Protein AF-A0A6C0KQ21-F1 (afdb_monomer)

Solvent-accessible surface area (backbone atoms only — not comparable to full-atom values): 8575 Å² total; per-residue (Å²): 140,90,83,86,89,86,79,91,87,89,64,68,70,64,51,52,54,49,50,51,53,52,49,53,53,51,52,49,50,54,50,58,59,67,74,57,85,58,77,64,68,53,55,54,50,51,54,52,50,51,51,53,49,46,54,50,50,51,56,50,36,67,75,66,69,53,53,72,63,61,55,51,52,52,51,30,54,49,31,54,55,42,51,77,43,45,68,61,53,51,53,50,26,61,77,66,74,42,58,66,63,58,54,50,53,43,55,50,46,54,51,51,50,51,55,62,68,74,49,92,70,56,82,72,46,51,56,56,53,49,58,35,44,55,37,39,52,54,42,39,52,60,45,60,82,69,109

Secondary structure (DSSP, 8-state):
-------S-SSHHHHHHHHHHHHHHHHHHHHHHHH---HHHHHHHHHHHHHHHHHHHHHHHHHTT--HHHHHHHHHHHHHHHHHHHHHHHHHHHHTT--HHHHHHHHHHHHHHHHHHHS---HHHHHHHHHHHHHHHHHHHHHHTT-

pLDDT: mean 77.26, std 14.64, range [40.69, 94.56]

Nearest PDB structures (foldseek):
  7wkk-assembly1_f  TM=6.489E-01  e=6.225E+00  Xenopus laevis
  7wkk-assembly1_F  TM=5.327E-01  e=7.771E+00  Xenopus laevis

Radius of gyration: 23.37 Å; Cα contacts (8 Å, |Δi|>4): 65; chains: 1; bounding box: 57×66×47 Å

Structure (mmCIF, N/CA/C/O backbone):
data_AF-A0A6C0KQ21-F1
#
_entry.id   AF-A0A6C0KQ21-F1
#
loop_
_atom_site.group_PDB
_atom_site.id
_atom_site.type_symbol
_atom_site.label_atom_id
_atom_site.label_alt_id
_atom_site.label_comp_id
_atom_site.label_asym_id
_atom_site.label_entity_id
_atom_site.label_seq_id
_atom_site.pdbx_PDB_ins_code
_atom_site.Cartn_x
_atom_site.Cartn_y
_atom_site.Cartn_z
_atom_site.occupancy
_atom_site.B_iso_or_equiv
_atom_site.auth_seq_id
_atom_site.auth_comp_id
_atom_site.auth_asym_id
_atom_site.auth_atom_id
_atom_site.pdbx_PDB_model_num
ATOM 1 N N . MET A 1 1 ? 45.350 -53.746 7.566 1.00 40.69 1 MET A N 1
ATOM 2 C CA . MET A 1 1 ? 44.828 -52.558 6.855 1.00 40.69 1 MET A CA 1
ATOM 3 C C . MET A 1 1 ? 43.448 -52.236 7.406 1.00 40.69 1 MET A C 1
ATOM 5 O O . MET A 1 1 ? 42.570 -53.081 7.333 1.00 40.69 1 MET A O 1
ATOM 9 N N . GLN A 1 2 ? 43.296 -51.069 8.032 1.00 42.88 2 GLN A N 1
ATOM 10 C CA . GLN A 1 2 ? 42.025 -50.541 8.541 1.00 42.88 2 GLN A CA 1
ATOM 11 C C . GLN A 1 2 ? 41.405 -49.606 7.497 1.00 42.88 2 GLN A C 1
ATOM 13 O O . GLN A 1 2 ? 42.097 -48.691 7.064 1.00 42.88 2 GLN A O 1
ATOM 18 N N . LEU A 1 3 ? 40.109 -49.748 7.197 1.00 42.44 3 LEU A N 1
ATOM 19 C CA . LEU A 1 3 ? 39.264 -48.642 6.725 1.00 42.44 3 LEU A CA 1
ATOM 20 C C . LEU A 1 3 ? 37.851 -48.740 7.334 1.00 42.44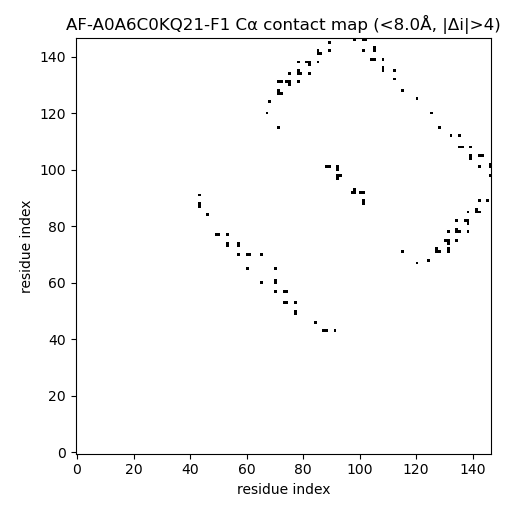 3 LEU A C 1
ATOM 22 O O . LEU A 1 3 ? 37.000 -49.505 6.900 1.00 42.44 3 LEU A O 1
ATOM 26 N N . ARG A 1 4 ? 37.689 -47.955 8.406 1.00 42.03 4 ARG A N 1
ATOM 27 C CA . ARG A 1 4 ? 36.515 -47.218 8.911 1.00 42.03 4 ARG A CA 1
ATOM 28 C C . ARG A 1 4 ? 35.114 -47.615 8.399 1.00 42.03 4 ARG A C 1
ATOM 30 O O . ARG A 1 4 ? 34.660 -47.108 7.380 1.00 42.03 4 ARG A O 1
ATOM 37 N N . SER A 1 5 ? 34.356 -48.324 9.236 1.00 47.62 5 SER A N 1
ATOM 38 C CA . SER A 1 5 ? 32.890 -48.227 9.312 1.00 47.62 5 SER A CA 1
ATOM 39 C C . SER A 1 5 ? 32.518 -47.552 10.636 1.00 47.62 5 SER A C 1
ATOM 41 O O . SER A 1 5 ? 32.601 -48.135 11.713 1.00 47.62 5 SER A O 1
ATOM 43 N N . GLY A 1 6 ? 32.195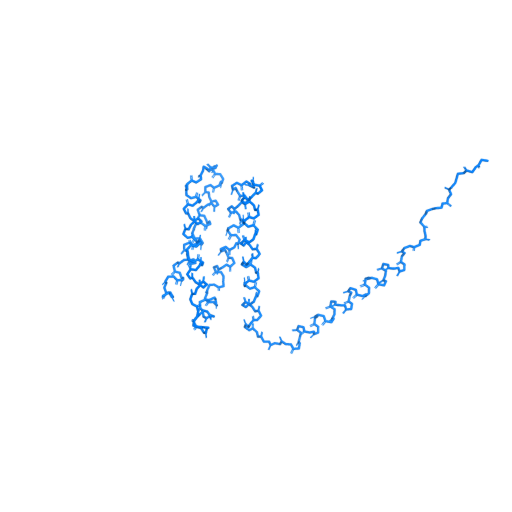 -46.264 10.586 1.00 49.00 6 GLY A N 1
ATOM 44 C CA . GLY A 1 6 ? 31.995 -45.480 11.803 1.00 49.00 6 GLY A CA 1
ATOM 45 C C . GLY A 1 6 ? 31.404 -44.113 11.526 1.00 49.00 6 GLY A C 1
ATOM 46 O O . GLY A 1 6 ? 31.977 -43.109 11.925 1.00 49.00 6 GLY A O 1
ATOM 47 N N . LEU A 1 7 ? 30.284 -44.072 10.816 1.00 50.59 7 LEU A N 1
ATOM 48 C CA . LEU A 1 7 ? 29.414 -42.907 10.757 1.00 50.59 7 LEU A CA 1
ATOM 49 C C . LEU A 1 7 ? 27.981 -43.407 10.628 1.00 50.59 7 LEU A C 1
ATOM 51 O O . LEU A 1 7 ? 27.734 -44.424 9.992 1.00 50.59 7 LEU A O 1
ATOM 55 N N . ILE A 1 8 ? 27.058 -42.647 11.209 1.00 52.25 8 ILE A N 1
ATOM 56 C CA . ILE A 1 8 ? 25.620 -42.916 11.306 1.00 52.25 8 ILE A CA 1
ATOM 57 C C . ILE A 1 8 ? 25.273 -43.867 12.456 1.00 52.25 8 ILE A C 1
ATOM 59 O O . ILE A 1 8 ? 25.053 -45.055 12.259 1.00 52.25 8 ILE A O 1
ATOM 63 N N . ARG A 1 9 ? 25.200 -43.321 13.674 1.00 51.69 9 ARG A N 1
ATOM 64 C CA . ARG A 1 9 ? 24.281 -43.749 14.751 1.00 51.69 9 ARG A CA 1
ATOM 65 C C . ARG A 1 9 ? 24.539 -42.864 15.967 1.00 51.69 9 ARG A C 1
ATOM 67 O O . ARG A 1 9 ? 25.306 -43.275 16.833 1.00 51.69 9 ARG A O 1
ATOM 74 N N . ARG A 1 10 ? 23.965 -41.649 16.013 1.00 52.12 10 ARG A N 1
ATOM 75 C CA . ARG A 1 10 ? 23.841 -40.878 17.274 1.00 52.12 10 ARG A CA 1
ATOM 76 C C . ARG A 1 10 ? 22.944 -39.626 17.300 1.00 52.12 10 ARG A C 1
ATOM 78 O O . ARG A 1 10 ? 22.907 -39.024 18.358 1.00 52.12 10 ARG A O 1
ATOM 85 N N . ASP A 1 11 ? 22.155 -39.296 16.268 1.00 51.69 11 ASP A N 1
ATOM 86 C CA . ASP A 1 11 ? 21.345 -38.051 16.289 1.00 51.69 11 ASP A CA 1
ATOM 87 C C . ASP A 1 11 ? 19.814 -38.210 16.150 1.00 51.69 11 ASP A C 1
ATOM 89 O O . ASP A 1 11 ? 19.111 -37.210 16.058 1.00 51.69 11 ASP A O 1
ATOM 93 N N . SER A 1 12 ? 19.233 -39.420 16.181 1.00 53.94 12 SER A N 1
ATOM 94 C CA . SER A 1 12 ? 17.764 -39.545 16.016 1.00 53.94 12 SER A CA 1
ATOM 95 C C . SER A 1 12 ? 16.963 -39.113 17.253 1.00 53.94 12 SER A C 1
ATOM 97 O O . SER A 1 12 ? 15.876 -38.560 17.124 1.00 53.94 12 SER A O 1
ATOM 99 N N . ARG A 1 13 ? 17.510 -39.313 18.460 1.00 52.34 13 ARG A N 1
ATOM 100 C CA . ARG A 1 13 ? 16.784 -39.088 19.724 1.00 52.34 13 ARG A CA 1
ATOM 101 C C . ARG A 1 13 ? 16.590 -37.603 20.053 1.00 52.34 13 ARG A C 1
ATOM 103 O O . ARG A 1 13 ? 15.548 -37.219 20.566 1.00 52.34 13 ARG A O 1
ATOM 110 N N . ASN A 1 14 ? 17.563 -36.762 19.692 1.00 58.34 14 ASN A N 1
ATOM 111 C CA . ASN A 1 14 ? 17.458 -35.307 19.849 1.00 58.34 14 ASN A CA 1
ATOM 112 C C . ASN A 1 14 ? 16.458 -34.686 18.866 1.00 58.34 14 ASN A C 1
ATOM 114 O O . ASN A 1 14 ? 15.872 -33.649 19.162 1.00 58.34 14 ASN A O 1
ATOM 118 N N . GLN A 1 15 ? 16.264 -35.302 17.699 1.00 56.56 15 GLN A N 1
ATOM 119 C CA . GLN A 1 15 ? 15.394 -34.758 16.662 1.00 56.56 15 GLN A CA 1
ATOM 120 C C . GLN A 1 15 ? 13.918 -35.072 16.923 1.00 56.56 15 GLN A C 1
ATOM 122 O O . GLN A 1 15 ? 13.066 -34.218 16.683 1.00 56.56 15 GLN A O 1
ATOM 127 N N . GLU A 1 16 ? 13.619 -36.245 17.485 1.00 65.06 16 GLU A N 1
ATOM 128 C CA . GLU A 1 16 ? 12.279 -36.568 17.988 1.00 65.06 16 GLU A CA 1
ATOM 129 C C . GLU A 1 16 ? 11.892 -35.667 19.166 1.00 65.06 16 GLU A C 1
ATOM 131 O O . GLU A 1 16 ? 10.849 -35.021 19.097 1.00 65.06 16 GLU A O 1
ATOM 136 N N . GLU A 1 17 ? 12.765 -35.491 20.167 1.00 64.06 17 GLU A N 1
ATOM 137 C CA . GLU A 1 17 ? 12.498 -34.554 21.272 1.00 64.06 17 GLU A CA 1
ATOM 138 C C . GLU A 1 17 ? 12.316 -33.107 20.790 1.00 64.06 17 GLU A C 1
ATOM 140 O O . GLU A 1 17 ? 11.467 -32.376 21.301 1.00 64.06 17 GLU A O 1
ATOM 145 N N . PHE A 1 18 ? 13.092 -32.668 19.795 1.00 65.00 18 PHE A N 1
ATOM 146 C CA . PHE A 1 18 ? 12.940 -31.334 19.217 1.00 65.00 18 PHE A CA 1
ATOM 147 C C . PHE A 1 18 ? 11.594 -31.174 18.497 1.00 65.00 18 PHE A C 1
ATOM 149 O O . PHE A 1 18 ? 10.931 -30.143 18.638 1.00 65.00 18 PHE A O 1
ATOM 156 N N . ASN A 1 19 ? 11.161 -32.198 17.760 1.00 70.81 19 ASN A N 1
ATOM 157 C CA . ASN A 1 19 ? 9.881 -32.193 17.059 1.00 70.81 19 ASN A CA 1
ATOM 158 C C . ASN A 1 19 ? 8.697 -32.235 18.030 1.00 70.81 19 ASN A C 1
ATOM 160 O O . ASN A 1 19 ? 7.725 -31.509 17.820 1.00 70.81 19 ASN A O 1
ATOM 164 N N . GLU A 1 20 ? 8.789 -33.004 19.114 1.00 73.38 20 GLU A N 1
ATOM 165 C CA . GLU A 1 20 ? 7.764 -33.036 20.160 1.00 73.38 20 GLU A CA 1
ATOM 166 C C . GLU A 1 20 ? 7.675 -31.706 20.911 1.00 73.38 20 GLU A C 1
ATOM 168 O O . GLU A 1 20 ? 6.577 -31.179 21.091 1.00 73.38 20 GLU A O 1
ATOM 173 N N . ARG A 1 21 ? 8.814 -31.079 21.246 1.00 67.81 21 ARG A N 1
ATOM 174 C CA . ARG A 1 21 ? 8.832 -29.728 21.838 1.00 67.81 21 ARG A CA 1
ATOM 175 C C . ARG A 1 21 ? 8.231 -28.685 20.897 1.00 67.81 21 ARG A C 1
ATOM 177 O O . ARG A 1 21 ? 7.490 -27.812 21.346 1.00 67.81 21 ARG A O 1
ATOM 184 N N . ARG A 1 22 ? 8.501 -28.781 19.591 1.00 69.31 22 ARG A N 1
ATOM 185 C CA . ARG A 1 22 ? 7.926 -27.884 18.575 1.00 69.31 22 ARG A CA 1
ATOM 186 C C . ARG A 1 22 ? 6.419 -28.093 18.414 1.00 69.31 22 ARG A C 1
ATOM 188 O O . ARG A 1 22 ? 5.688 -27.114 18.285 1.00 69.31 22 ARG A O 1
ATOM 195 N N . LYS A 1 23 ? 5.955 -29.343 18.443 1.00 76.38 23 LYS A N 1
ATOM 196 C CA . LYS A 1 23 ? 4.532 -29.697 18.375 1.00 76.38 23 LYS A CA 1
ATOM 197 C C . LYS A 1 23 ? 3.779 -29.196 19.609 1.00 76.38 23 LYS A C 1
ATOM 199 O O . LYS A 1 23 ? 2.778 -28.507 19.456 1.00 76.38 23 LYS A O 1
ATOM 204 N N . TYR A 1 24 ? 4.329 -29.413 20.802 1.00 71.44 24 TYR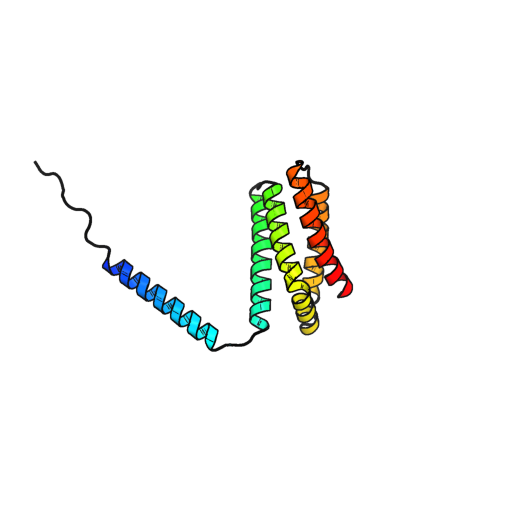 A N 1
ATOM 205 C CA . TYR A 1 24 ? 3.764 -28.920 22.058 1.00 71.44 24 TYR A CA 1
ATOM 206 C C . TYR A 1 24 ? 3.680 -27.386 22.101 1.00 71.44 24 TYR A C 1
ATOM 208 O O . TYR A 1 24 ? 2.672 -26.828 22.519 1.00 71.44 24 TYR A O 1
ATOM 216 N N . GLN A 1 25 ? 4.699 -26.676 21.604 1.00 65.56 25 GLN A N 1
ATOM 217 C CA . GLN A 1 25 ? 4.655 -25.211 21.493 1.00 65.56 25 GLN A CA 1
ATOM 218 C C . GLN A 1 25 ? 3.600 -24.713 20.494 1.00 65.56 25 GLN A C 1
ATOM 220 O O . GLN A 1 25 ? 3.003 -23.663 20.715 1.00 65.56 25 GLN A O 1
ATOM 225 N N . LEU A 1 26 ? 3.366 -25.438 19.396 1.00 68.81 26 LEU A N 1
ATOM 226 C CA . LEU A 1 26 ? 2.303 -25.110 18.442 1.00 68.81 26 LEU A CA 1
ATOM 227 C C . LEU A 1 26 ? 0.914 -25.357 19.039 1.00 68.81 26 LEU A C 1
ATOM 229 O O . LEU A 1 26 ? 0.032 -24.521 18.874 1.00 68.81 26 LEU A O 1
ATOM 233 N N . GLU A 1 27 ? 0.733 -26.458 19.766 1.00 67.44 27 GLU A N 1
ATOM 234 C CA . GLU A 1 27 ? -0.517 -26.785 20.461 1.00 67.44 27 GLU A CA 1
ATOM 235 C C . GLU A 1 27 ? -0.823 -25.771 21.574 1.00 67.44 27 GLU A C 1
ATOM 237 O O . GLU A 1 27 ? -1.949 -25.290 21.663 1.00 67.44 27 GLU A O 1
ATOM 242 N N . GLN A 1 28 ? 0.185 -25.345 22.343 1.00 61.22 28 GLN A N 1
ATOM 243 C CA . GLN A 1 28 ? 0.039 -24.280 23.344 1.00 61.22 28 GLN A CA 1
ATOM 244 C C . GLN A 1 28 ? -0.326 -22.929 22.711 1.00 61.22 28 GLN A C 1
ATOM 246 O O . GLN A 1 28 ? -1.221 -22.257 23.208 1.00 61.22 28 GLN A O 1
ATOM 251 N N . ARG A 1 29 ? 0.270 -22.562 21.565 1.00 57.69 29 ARG A N 1
ATOM 252 C CA . ARG A 1 29 ? -0.128 -21.351 20.819 1.00 57.69 29 ARG A CA 1
ATOM 253 C C . ARG A 1 29 ? -1.564 -21.417 20.308 1.00 57.69 29 ARG A C 1
ATOM 255 O O . ARG A 1 29 ? -2.251 -20.405 20.306 1.00 57.69 29 ARG A O 1
ATOM 262 N N . LEU A 1 30 ? -2.020 -22.582 19.850 1.00 59.03 30 LEU A N 1
ATOM 263 C CA . LEU A 1 30 ? -3.402 -22.762 19.395 1.00 59.03 30 LEU A CA 1
ATOM 264 C C . LEU A 1 30 ? -4.395 -22.628 20.557 1.00 59.03 30 LEU A C 1
ATOM 266 O O . LEU A 1 30 ? -5.455 -22.036 20.377 1.00 59.03 30 LEU A O 1
ATOM 270 N N . ILE A 1 31 ? -4.028 -23.112 21.746 1.00 59.00 31 ILE A N 1
ATOM 271 C CA . ILE A 1 31 ? -4.829 -22.974 22.966 1.00 59.00 31 ILE A CA 1
ATOM 272 C C . ILE A 1 31 ? -4.830 -21.516 23.456 1.00 59.00 31 ILE A C 1
ATOM 274 O O . ILE A 1 31 ? -5.904 -20.976 23.707 1.00 59.00 31 ILE A O 1
ATOM 278 N N . GLU A 1 32 ? -3.675 -20.841 23.497 1.00 50.44 32 GLU A N 1
ATOM 279 C CA . GLU A 1 32 ? -3.572 -19.405 23.817 1.00 50.44 32 GLU A CA 1
ATOM 280 C C . GLU A 1 32 ? -4.396 -18.543 22.846 1.00 50.44 32 GLU A C 1
ATOM 282 O O . GLU A 1 32 ? -5.115 -17.644 23.277 1.00 50.44 32 GLU A O 1
ATOM 287 N N . ASN A 1 33 ? -4.379 -18.868 21.551 1.00 51.47 33 ASN A N 1
ATOM 288 C CA . ASN A 1 33 ? -5.186 -18.180 20.541 1.00 51.47 33 ASN A CA 1
ATOM 289 C C . ASN A 1 33 ? -6.693 -18.478 20.657 1.00 51.47 33 ASN A C 1
ATOM 291 O O . ASN A 1 33 ? -7.495 -17.680 20.184 1.00 51.47 33 ASN A O 1
ATOM 295 N N . SER A 1 34 ? -7.089 -19.602 21.268 1.00 53.25 34 SER A N 1
ATOM 296 C CA . SER A 1 34 ? -8.502 -19.977 21.457 1.00 53.25 34 SER A CA 1
ATOM 297 C C . SER A 1 34 ? -9.149 -19.368 22.707 1.00 53.25 34 SER A C 1
ATOM 299 O O . SER A 1 34 ? -10.371 -19.319 22.798 1.00 53.25 34 SER A O 1
ATOM 301 N N . ILE A 1 35 ? -8.342 -18.907 23.672 1.00 49.84 35 ILE A N 1
ATOM 302 C CA . ILE A 1 35 ? -8.820 -18.350 24.950 1.00 49.84 35 ILE A CA 1
ATOM 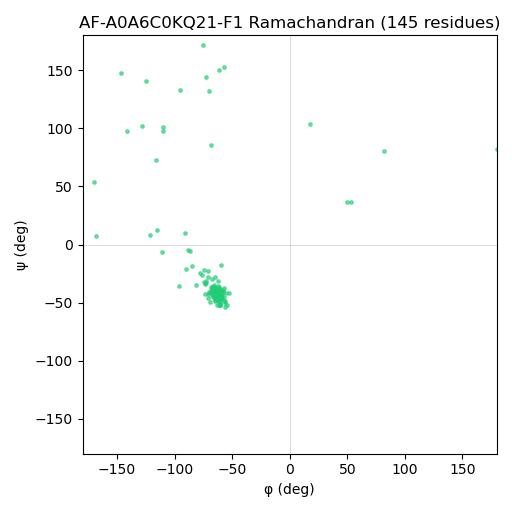303 C C . ILE A 1 35 ? -9.041 -16.829 24.861 1.00 49.84 35 ILE A C 1
ATOM 305 O O . ILE A 1 35 ? -9.819 -16.275 25.633 1.00 49.84 35 ILE A O 1
ATOM 309 N N . TYR A 1 36 ? -8.412 -16.154 23.895 1.00 43.94 36 TYR A N 1
ATOM 310 C CA . TYR A 1 36 ? -8.513 -14.706 23.704 1.00 43.94 36 TYR A CA 1
ATOM 311 C C . TYR A 1 36 ? -9.160 -14.355 22.359 1.00 43.94 36 TYR A C 1
ATOM 313 O O . TYR A 1 36 ? -8.510 -13.843 21.446 1.00 43.94 36 TYR A O 1
ATOM 321 N N . GLU A 1 37 ? -10.471 -14.570 22.251 1.00 50.53 37 GLU A N 1
ATOM 322 C CA . GLU A 1 37 ? -11.289 -13.779 21.329 1.00 50.53 37 GLU A CA 1
ATOM 323 C C . GLU A 1 37 ? -11.372 -12.331 21.848 1.00 50.53 37 GLU A C 1
ATOM 325 O O . GLU A 1 37 ? -12.308 -11.936 22.536 1.00 50.53 37 GLU A O 1
ATOM 330 N N . GLU A 1 38 ? -10.376 -11.518 21.495 1.00 48.19 38 GLU A N 1
ATOM 331 C CA . GLU A 1 38 ? -10.569 -10.080 21.290 1.00 48.19 38 GLU A CA 1
ATOM 332 C C . GLU A 1 38 ? -10.422 -9.801 19.781 1.00 48.19 38 GLU A C 1
ATOM 334 O O . GLU A 1 38 ? -9.299 -9.723 19.268 1.00 48.19 38 GLU A O 1
ATOM 339 N N . PRO A 1 39 ? -11.531 -9.707 19.023 1.00 51.72 39 PRO A N 1
ATOM 340 C CA . PRO A 1 39 ? -11.491 -9.910 17.573 1.00 51.72 39 PRO A CA 1
ATOM 341 C C . PRO A 1 39 ? -10.943 -8.714 16.773 1.00 51.72 39 PRO A C 1
ATOM 343 O O . PRO A 1 39 ? -10.406 -8.899 15.682 1.00 51.72 39 PRO A O 1
ATOM 346 N N . GLU A 1 40 ? -11.010 -7.486 17.294 1.00 52.56 40 GLU A N 1
ATOM 347 C CA . GLU A 1 40 ? -10.660 -6.281 16.519 1.00 52.56 40 GLU A CA 1
ATOM 348 C C . GLU A 1 40 ? -9.219 -5.797 16.739 1.00 52.56 40 GLU A C 1
ATOM 350 O O . GLU A 1 40 ? -8.552 -5.338 15.807 1.00 52.56 40 GLU A O 1
ATOM 355 N N . THR A 1 41 ? -8.689 -5.932 17.958 1.00 62.91 41 THR A N 1
ATOM 356 C CA . THR A 1 41 ? -7.347 -5.431 18.296 1.00 62.91 41 THR A CA 1
ATOM 357 C C . THR A 1 41 ? -6.243 -6.282 17.671 1.00 62.91 41 THR A C 1
ATOM 359 O O . THR A 1 41 ? -5.198 -5.741 17.303 1.00 62.91 41 THR A O 1
ATOM 362 N N . ASN A 1 42 ? -6.465 -7.587 17.491 1.00 71.19 42 ASN A N 1
ATOM 363 C CA . ASN A 1 42 ? -5.501 -8.486 16.851 1.00 71.19 42 ASN A CA 1
ATOM 364 C C . ASN A 1 42 ? -5.429 -8.281 15.333 1.00 71.19 42 ASN A C 1
ATOM 366 O O . ASN A 1 42 ? -4.325 -8.164 14.802 1.00 71.19 42 ASN A O 1
ATOM 370 N N . LYS A 1 43 ? -6.569 -8.109 14.649 1.00 77.00 43 LYS A N 1
ATOM 371 C CA . LYS A 1 43 ? -6.601 -7.824 13.203 1.00 77.00 43 LYS A CA 1
ATOM 372 C C . LYS A 1 43 ? -5.852 -6.532 12.869 1.00 77.00 43 LYS A C 1
ATOM 374 O O . LYS A 1 43 ? -4.994 -6.511 11.991 1.00 77.00 43 LYS A O 1
ATOM 379 N N . ILE A 1 44 ? -6.110 -5.466 13.626 1.00 79.00 44 ILE A N 1
ATOM 380 C CA . ILE A 1 44 ? -5.415 -4.184 13.461 1.00 79.00 44 ILE A CA 1
ATOM 381 C C . ILE A 1 44 ? -3.906 -4.320 13.721 1.00 79.00 44 ILE A C 1
ATOM 383 O O . ILE A 1 44 ? -3.093 -3.801 12.954 1.00 79.00 44 ILE A O 1
ATOM 387 N N . LYS A 1 45 ? -3.499 -5.056 14.765 1.00 80.19 45 LYS A N 1
ATOM 388 C CA . LYS A 1 45 ? -2.076 -5.337 15.028 1.00 80.19 45 LYS A CA 1
ATOM 389 C C . LYS A 1 45 ? -1.416 -6.099 13.876 1.00 80.19 45 LYS A C 1
ATOM 391 O O . LYS A 1 45 ? -0.284 -5.773 13.523 1.00 80.19 45 LYS A O 1
ATOM 396 N N . GLU A 1 46 ? -2.096 -7.077 13.284 1.00 83.06 46 GLU A N 1
ATOM 397 C CA . GLU A 1 46 ? -1.586 -7.820 12.127 1.00 83.06 46 GLU A CA 1
ATOM 398 C C . GLU A 1 46 ? -1.423 -6.932 10.893 1.00 83.06 46 GLU A C 1
ATOM 400 O O . GLU A 1 46 ? -0.377 -6.991 10.239 1.00 83.06 46 GLU A O 1
ATOM 405 N N . ILE A 1 47 ? -2.405 -6.069 10.614 1.00 80.69 47 ILE A N 1
ATOM 406 C CA . ILE A 1 47 ? -2.324 -5.066 9.543 1.00 80.69 47 ILE A CA 1
ATOM 407 C C . ILE A 1 47 ? -1.089 -4.185 9.761 1.00 80.69 47 ILE A C 1
ATOM 409 O O . ILE A 1 47 ? -0.251 -4.042 8.868 1.00 80.69 47 ILE A O 1
ATOM 413 N N . PHE A 1 48 ? -0.894 -3.674 10.981 1.00 78.94 48 PHE A N 1
ATOM 414 C CA . PHE A 1 48 ? 0.277 -2.863 11.316 1.00 78.94 48 PHE A CA 1
ATOM 415 C C . PHE A 1 48 ? 1.598 -3.609 11.185 1.00 78.94 48 PHE A C 1
ATOM 417 O O . PHE A 1 48 ? 2.590 -3.042 10.716 1.00 78.94 48 PHE A O 1
ATOM 424 N N . HIS A 1 49 ? 1.635 -4.871 11.601 1.00 80.19 49 HIS A N 1
ATOM 425 C CA . HIS A 1 49 ? 2.818 -5.703 11.464 1.00 80.19 49 HIS A CA 1
ATOM 426 C C . HIS A 1 49 ? 3.178 -5.899 9.986 1.00 80.19 49 HIS A C 1
ATOM 428 O O . HIS A 1 49 ? 4.335 -5.709 9.605 1.00 80.19 49 HIS A O 1
ATOM 434 N N . LYS A 1 50 ? 2.191 -6.218 9.141 1.00 79.19 50 LYS A N 1
ATOM 435 C CA . LYS A 1 50 ? 2.385 -6.368 7.693 1.00 79.19 50 LYS A CA 1
ATOM 436 C C . LYS A 1 50 ? 2.848 -5.069 7.047 1.00 79.19 50 LYS A C 1
ATOM 438 O O . LYS A 1 50 ? 3.842 -5.090 6.328 1.00 79.19 50 LYS A O 1
ATOM 443 N N . MET A 1 51 ? 2.214 -3.938 7.361 1.00 77.94 51 MET A N 1
ATOM 444 C CA . MET A 1 51 ? 2.650 -2.627 6.871 1.00 77.94 51 MET A CA 1
ATOM 445 C C . MET A 1 51 ? 4.120 -2.358 7.203 1.00 77.94 51 MET A C 1
ATOM 447 O O . MET A 1 51 ? 4.908 -2.070 6.308 1.00 77.94 51 MET A O 1
ATOM 451 N N . ARG A 1 52 ? 4.516 -2.519 8.475 1.00 76.19 52 ARG A N 1
ATOM 452 C CA . ARG A 1 52 ? 5.912 -2.321 8.901 1.00 76.19 52 ARG A CA 1
ATOM 453 C C . ARG A 1 52 ? 6.875 -3.242 8.161 1.00 76.19 52 ARG A C 1
ATOM 455 O O . ARG A 1 52 ? 7.947 -2.793 7.759 1.00 76.19 52 ARG A O 1
ATOM 462 N N . HIS A 1 53 ? 6.498 -4.506 7.981 1.00 78.00 53 HIS A N 1
ATOM 463 C CA . HIS A 1 53 ? 7.303 -5.475 7.248 1.00 78.00 53 HIS A CA 1
ATOM 464 C C . HIS A 1 53 ? 7.532 -5.038 5.796 1.00 78.00 53 HIS A C 1
ATOM 466 O O . HIS A 1 53 ? 8.678 -4.981 5.355 1.00 78.00 53 HIS A O 1
ATOM 472 N N . PHE A 1 54 ? 6.475 -4.655 5.078 1.00 73.12 54 PHE A N 1
ATOM 473 C CA . PHE A 1 54 ? 6.579 -4.198 3.692 1.00 73.12 54 PHE A CA 1
ATOM 474 C C . PHE A 1 54 ? 7.352 -2.882 3.555 1.00 73.12 54 PHE A C 1
ATOM 476 O O . PHE A 1 54 ? 8.176 -2.751 2.650 1.00 73.12 54 PHE A O 1
ATOM 483 N N . THR A 1 55 ? 7.160 -1.922 4.467 1.00 73.88 55 THR A N 1
ATOM 484 C CA . THR A 1 55 ? 7.952 -0.682 4.475 1.00 73.88 55 THR A CA 1
ATOM 485 C C . THR A 1 55 ? 9.439 -0.981 4.658 1.00 73.88 55 THR A C 1
ATOM 487 O O . THR A 1 55 ? 10.271 -0.440 3.928 1.00 73.88 55 THR A O 1
ATOM 490 N N . TYR A 1 56 ? 9.782 -1.866 5.599 1.00 74.31 56 TYR A N 1
ATOM 491 C CA . TYR A 1 56 ? 11.163 -2.294 5.814 1.00 74.31 56 TYR A CA 1
ATOM 492 C C . TYR A 1 56 ? 11.734 -3.002 4.580 1.00 74.31 56 TYR A C 1
ATOM 494 O O . TYR A 1 56 ? 12.838 -2.683 4.138 1.00 74.31 56 TYR A O 1
ATOM 502 N N . LEU A 1 57 ? 10.963 -3.911 3.980 1.00 75.19 57 LEU A N 1
ATOM 503 C CA . LEU A 1 57 ? 11.363 -4.638 2.781 1.00 75.19 57 LEU A CA 1
ATOM 504 C C . LEU A 1 57 ? 11.660 -3.683 1.616 1.00 75.19 57 LEU A C 1
ATOM 506 O O . LEU A 1 57 ? 12.706 -3.810 0.980 1.00 75.19 57 LEU A O 1
ATOM 510 N N . ASN A 1 58 ? 10.804 -2.682 1.389 1.00 73.50 58 ASN A N 1
ATOM 511 C CA . ASN A 1 58 ? 11.010 -1.674 0.349 1.00 73.50 58 ASN A CA 1
ATOM 512 C C . ASN A 1 58 ? 12.303 -0.866 0.589 1.00 73.50 58 ASN A C 1
ATOM 514 O O . ASN A 1 58 ? 13.120 -0.701 -0.318 1.00 73.50 58 ASN A O 1
ATOM 518 N N . GLN A 1 59 ? 12.565 -0.444 1.832 1.00 74.94 59 GLN A N 1
ATOM 519 C CA . GLN A 1 59 ? 13.815 0.246 2.187 1.00 74.94 59 GLN A CA 1
ATOM 520 C C . GLN A 1 59 ? 15.058 -0.627 1.957 1.00 74.94 59 GLN A C 1
ATOM 522 O O . GLN A 1 59 ? 16.080 -0.142 1.464 1.00 74.94 59 GLN A O 1
ATOM 527 N N . CYS A 1 60 ? 14.994 -1.916 2.299 1.00 75.44 60 CYS A N 1
ATOM 528 C CA . CYS A 1 60 ? 16.075 -2.864 2.030 1.00 75.44 60 CYS A CA 1
ATOM 529 C C . CYS A 1 60 ? 16.326 -3.026 0.528 1.00 75.44 60 CYS A C 1
ATOM 531 O O . CYS A 1 60 ? 17.475 -3.012 0.094 1.00 75.44 60 CYS A O 1
ATOM 533 N N . GLN A 1 61 ? 15.271 -3.124 -0.278 1.00 76.31 61 GLN A N 1
ATOM 534 C CA . GLN A 1 61 ? 15.386 -3.253 -1.730 1.00 76.31 61 GLN A CA 1
ATOM 535 C C . GLN A 1 61 ? 15.942 -2.000 -2.408 1.00 76.31 61 GLN A C 1
ATOM 537 O O . GLN A 1 61 ? 16.737 -2.110 -3.343 1.00 76.31 61 GLN A O 1
ATOM 542 N N . GLN A 1 62 ? 15.582 -0.810 -1.917 1.00 74.00 62 GLN A N 1
ATOM 543 C CA . GLN A 1 62 ? 16.192 0.442 -2.368 1.00 74.00 62 GLN A CA 1
ATOM 544 C C . GLN A 1 62 ? 17.706 0.458 -2.110 1.00 74.00 62 GLN A C 1
ATOM 546 O O . GLN A 1 62 ? 18.463 0.887 -2.977 1.00 74.00 62 GLN A O 1
ATOM 551 N N . LYS A 1 63 ? 18.159 -0.052 -0.956 1.00 77.69 63 LYS A N 1
ATOM 552 C CA . LYS A 1 63 ? 19.592 -0.147 -0.615 1.00 77.69 63 LYS A CA 1
ATOM 553 C C . LYS A 1 63 ? 20.332 -1.230 -1.403 1.00 77.69 63 LYS A C 1
ATOM 555 O O . LYS A 1 63 ? 21.507 -1.058 -1.709 1.00 77.69 63 LYS A O 1
ATOM 560 N N . ASN A 1 64 ? 19.652 -2.325 -1.734 1.00 79.94 64 ASN A N 1
ATOM 561 C CA . ASN A 1 64 ? 20.249 -3.495 -2.381 1.00 79.94 64 ASN A CA 1
ATOM 562 C C . ASN A 1 64 ? 20.198 -3.452 -3.920 1.00 79.94 64 ASN A C 1
ATOM 564 O O . ASN A 1 64 ? 20.509 -4.457 -4.555 1.00 79.94 64 ASN A O 1
ATOM 568 N N . ASN A 1 65 ? 19.818 -2.320 -4.527 1.00 78.12 65 ASN A N 1
ATOM 569 C CA . ASN A 1 65 ? 19.667 -2.166 -5.981 1.00 78.12 65 ASN A CA 1
ATOM 570 C C . ASN A 1 65 ? 18.752 -3.228 -6.623 1.00 78.12 65 ASN A C 1
ATOM 572 O O . ASN A 1 65 ? 19.006 -3.674 -7.744 1.00 78.12 65 ASN A O 1
ATOM 576 N N . SER A 1 66 ? 17.682 -3.632 -5.928 1.00 83.62 66 SER A N 1
ATOM 577 C CA . SER A 1 66 ? 16.670 -4.525 -6.503 1.00 83.62 66 SER A CA 1
ATOM 578 C C . SER A 1 66 ? 16.076 -3.931 -7.778 1.00 83.62 66 SER A C 1
ATOM 580 O O . SER A 1 66 ? 16.027 -2.706 -7.956 1.00 83.62 66 SER A O 1
ATOM 582 N N . SER A 1 67 ? 15.611 -4.802 -8.672 1.00 85.69 67 SER A N 1
ATOM 583 C CA . SER A 1 67 ? 15.072 -4.364 -9.956 1.00 85.69 67 SER A CA 1
ATOM 584 C C . SER A 1 67 ? 13.855 -3.453 -9.764 1.00 85.69 67 SER A C 1
ATOM 586 O O . SER A 1 67 ? 13.102 -3.578 -8.796 1.00 85.69 67 SER A O 1
ATOM 588 N N . PHE A 1 68 ? 13.632 -2.528 -10.706 1.00 86.12 68 PHE A N 1
ATOM 589 C CA . PHE A 1 68 ? 12.445 -1.667 -10.681 1.00 86.12 68 PHE A CA 1
ATOM 590 C C . PHE A 1 68 ? 11.159 -2.497 -10.557 1.00 86.12 68 PHE A C 1
ATOM 592 O O . PHE A 1 68 ? 10.294 -2.161 -9.756 1.00 86.12 68 PHE A O 1
ATOM 599 N N . HIS A 1 69 ? 11.097 -3.609 -11.290 1.00 87.69 69 HIS A N 1
ATOM 600 C CA . HIS A 1 69 ? 9.990 -4.552 -11.281 1.00 87.69 69 HIS A CA 1
ATOM 601 C C . HIS A 1 69 ? 9.683 -5.106 -9.881 1.00 87.69 69 HIS A C 1
ATOM 603 O O . HIS A 1 69 ? 8.564 -4.960 -9.402 1.00 87.69 69 HIS A O 1
ATOM 609 N N . GLU A 1 70 ? 1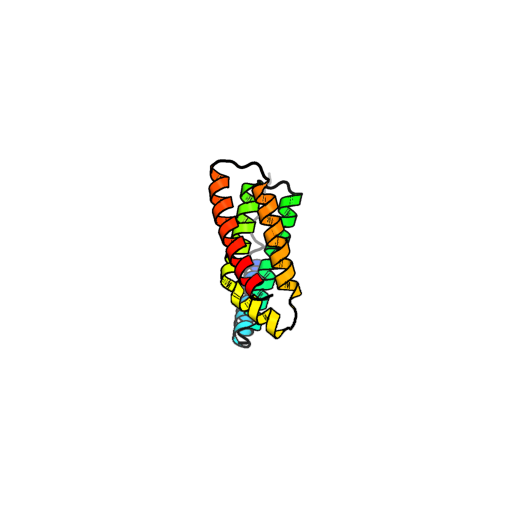0.679 -5.670 -9.190 1.00 85.38 70 GLU A N 1
ATOM 610 C CA . GLU A 1 70 ? 10.504 -6.239 -7.842 1.00 85.38 70 GLU A CA 1
ATOM 611 C C . GLU A 1 70 ? 10.059 -5.191 -6.820 1.00 85.38 70 GLU A C 1
ATOM 613 O O . GLU A 1 70 ? 9.243 -5.478 -5.945 1.00 85.38 70 GLU A O 1
ATOM 618 N N . ARG A 1 71 ? 10.566 -3.958 -6.938 1.00 85.56 71 ARG A N 1
ATOM 619 C CA . ARG A 1 71 ? 10.143 -2.865 -6.054 1.00 85.56 71 ARG A CA 1
ATOM 620 C C . ARG A 1 71 ? 8.676 -2.509 -6.283 1.00 85.56 71 ARG A C 1
ATOM 622 O O . ARG A 1 71 ? 7.938 -2.351 -5.317 1.00 85.56 71 ARG A O 1
ATOM 629 N N . VAL A 1 72 ? 8.240 -2.406 -7.542 1.00 88.50 72 VAL A N 1
ATOM 630 C CA . VAL A 1 72 ? 6.833 -2.116 -7.870 1.00 88.50 72 VAL A CA 1
ATOM 631 C C . VAL A 1 72 ? 5.922 -3.255 -7.416 1.00 88.50 72 VAL A C 1
ATOM 633 O O . VAL A 1 72 ? 4.855 -2.974 -6.879 1.00 88.50 72 VAL A O 1
ATOM 636 N N . GLN A 1 73 ? 6.348 -4.512 -7.558 1.00 89.00 73 GLN A N 1
ATOM 637 C CA . GLN A 1 73 ? 5.592 -5.676 -7.089 1.00 89.00 73 GLN A CA 1
ATOM 638 C C . GLN A 1 73 ? 5.366 -5.639 -5.570 1.00 89.00 73 GLN A C 1
ATOM 640 O O . GLN A 1 73 ? 4.253 -5.847 -5.098 1.00 89.00 73 GLN A O 1
ATOM 645 N N . ASN A 1 74 ? 6.388 -5.284 -4.793 1.00 87.44 74 ASN A N 1
ATOM 646 C CA . ASN A 1 74 ? 6.241 -5.163 -3.343 1.00 87.44 74 ASN A CA 1
ATOM 647 C C . ASN A 1 74 ? 5.351 -3.989 -2.924 1.00 87.44 74 ASN A C 1
ATOM 649 O O . ASN A 1 74 ? 4.603 -4.092 -1.952 1.00 87.44 74 ASN A O 1
ATOM 653 N N . ILE A 1 75 ? 5.420 -2.867 -3.647 1.00 88.56 75 ILE A N 1
ATOM 654 C CA . ILE A 1 75 ? 4.505 -1.741 -3.427 1.00 88.56 75 ILE A CA 1
ATOM 655 C C . ILE A 1 75 ? 3.069 -2.171 -3.748 1.00 88.56 75 ILE A C 1
ATOM 657 O O . ILE A 1 75 ? 2.165 -1.871 -2.972 1.00 88.56 75 ILE A O 1
ATOM 661 N N . TYR A 1 76 ? 2.871 -2.909 -4.843 1.00 90.56 76 TYR A N 1
ATOM 662 C CA . TYR A 1 76 ? 1.574 -3.458 -5.232 1.00 90.56 76 TYR A CA 1
ATOM 663 C C . TYR A 1 76 ? 0.991 -4.320 -4.103 1.00 90.56 76 TYR A C 1
ATOM 665 O O . TYR A 1 76 ? -0.134 -4.081 -3.677 1.00 90.56 76 TYR A O 1
ATOM 673 N N . GLU A 1 77 ? 1.764 -5.263 -3.559 1.00 89.44 77 GLU A N 1
ATOM 674 C CA . GLU A 1 77 ? 1.311 -6.146 -2.473 1.00 89.44 77 GLU A CA 1
ATOM 675 C C . GLU A 1 77 ? 0.967 -5.383 -1.186 1.00 89.44 77 GLU A C 1
ATOM 677 O O . GLU A 1 77 ? -0.036 -5.680 -0.531 1.00 89.44 77 GLU A O 1
ATOM 682 N N . LEU A 1 78 ? 1.759 -4.363 -0.838 1.00 89.19 78 LEU A N 1
ATOM 683 C CA . LEU A 1 78 ? 1.455 -3.487 0.292 1.00 89.19 78 LEU A CA 1
ATOM 684 C C . LEU A 1 78 ? 0.122 -2.759 0.083 1.00 89.19 78 LEU A C 1
ATOM 686 O O . LEU A 1 78 ? -0.714 -2.746 0.986 1.00 89.19 78 LEU A O 1
ATOM 690 N N . TYR A 1 79 ? -0.083 -2.147 -1.083 1.00 91.06 79 TYR A N 1
ATOM 691 C CA . TYR A 1 79 ? -1.276 -1.340 -1.337 1.00 91.06 79 TYR A CA 1
ATOM 692 C C . TYR A 1 79 ? -2.530 -2.163 -1.607 1.00 91.06 79 TYR A C 1
ATOM 694 O O . TYR A 1 79 ? -3.614 -1.706 -1.258 1.00 91.06 79 TYR A O 1
ATOM 702 N N . ASP A 1 80 ? -2.408 -3.387 -2.113 1.00 92.25 80 ASP A N 1
ATOM 703 C CA . ASP A 1 80 ? -3.520 -4.338 -2.146 1.00 92.25 80 ASP A CA 1
ATOM 704 C C . ASP A 1 80 ? -3.951 -4.717 -0.720 1.00 92.25 80 ASP A C 1
ATOM 706 O O . ASP A 1 80 ? -5.132 -4.650 -0.369 1.00 92.25 80 ASP A O 1
ATOM 710 N N . HIS A 1 81 ? -2.983 -4.994 0.163 1.00 88.94 81 HIS A N 1
ATOM 711 C CA . HIS A 1 81 ? -3.279 -5.256 1.568 1.00 88.94 81 HIS A CA 1
ATOM 712 C C . HIS A 1 81 ? -3.929 -4.050 2.263 1.00 88.94 81 HIS A C 1
ATOM 714 O O . HIS A 1 81 ? -4.894 -4.223 3.010 1.00 88.94 81 HIS A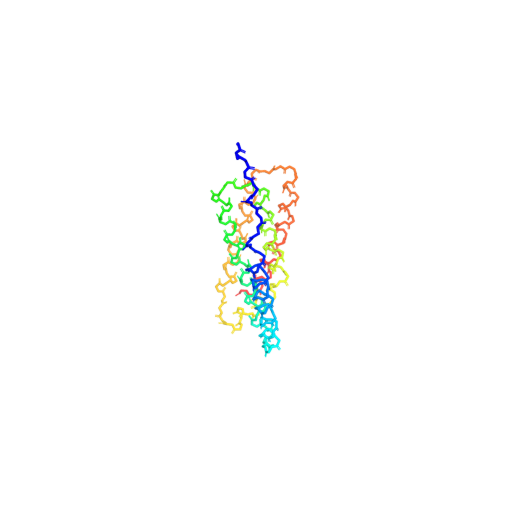 O 1
ATOM 720 N N . LEU A 1 82 ? -3.437 -2.832 2.008 1.00 89.75 82 LEU A N 1
ATOM 721 C CA . LEU A 1 82 ? -4.038 -1.605 2.537 1.00 89.75 82 LEU A CA 1
ATOM 722 C C . LEU A 1 82 ? -5.444 -1.387 1.997 1.00 89.75 82 LEU A C 1
ATOM 724 O O . LEU A 1 82 ? -6.344 -1.104 2.776 1.00 89.75 82 LEU A O 1
ATOM 728 N N . ARG A 1 83 ? -5.654 -1.568 0.693 1.00 92.38 83 ARG A N 1
ATOM 729 C CA . ARG A 1 83 ? -6.956 -1.424 0.039 1.00 92.38 83 ARG A CA 1
ATOM 730 C C . ARG A 1 83 ? -8.024 -2.303 0.676 1.00 92.38 83 ARG A C 1
ATOM 732 O O . ARG A 1 83 ? -9.142 -1.835 0.867 1.00 92.38 83 ARG A O 1
ATOM 739 N N . ILE A 1 84 ? -7.682 -3.542 1.020 1.00 92.12 84 ILE A N 1
ATOM 740 C CA . ILE A 1 84 ? -8.608 -4.484 1.663 1.00 92.12 84 ILE A CA 1
ATOM 741 C C . ILE A 1 84 ? -8.977 -4.047 3.090 1.00 92.12 84 ILE A C 1
ATOM 743 O O . ILE A 1 84 ? -10.071 -4.360 3.541 1.00 92.12 84 ILE A O 1
ATOM 747 N N . ASN A 1 85 ? -8.083 -3.344 3.792 1.00 90.44 85 ASN A N 1
ATOM 748 C CA . ASN A 1 85 ? -8.231 -3.023 5.218 1.00 90.44 85 ASN A CA 1
ATOM 749 C C . ASN A 1 85 ? -8.364 -1.513 5.500 1.00 90.44 85 ASN A C 1
ATOM 751 O O . ASN A 1 85 ? -8.197 -1.075 6.640 1.00 90.44 85 ASN A O 1
ATOM 755 N N . VAL A 1 86 ? -8.582 -0.691 4.467 1.00 90.06 86 VAL A N 1
ATOM 756 C CA . VAL A 1 86 ? -8.508 0.775 4.580 1.00 90.06 86 VAL A CA 1
ATOM 757 C C . VAL A 1 86 ? -9.592 1.320 5.506 1.00 90.06 86 VAL A C 1
ATOM 759 O O . VAL A 1 86 ? -9.313 2.203 6.314 1.00 90.06 86 VAL A O 1
ATOM 762 N N . ASP A 1 87 ? -10.794 0.744 5.451 1.00 89.81 87 ASP A N 1
ATOM 763 C CA . ASP A 1 87 ? -11.924 1.176 6.269 1.00 89.81 87 ASP A CA 1
ATOM 764 C C . ASP A 1 87 ? -11.652 0.884 7.763 1.00 89.81 87 ASP A C 1
ATOM 766 O O . ASP A 1 87 ? -11.871 1.750 8.612 1.00 89.81 87 ASP A O 1
ATOM 770 N N . GLU A 1 88 ? -11.073 -0.274 8.111 1.00 89.56 88 GLU A N 1
ATOM 771 C CA . GLU A 1 88 ? -10.682 -0.577 9.496 1.00 89.56 88 GLU A CA 1
ATOM 772 C C . GLU A 1 88 ? -9.548 0.316 10.008 1.00 89.56 88 GLU A C 1
ATOM 774 O O . GLU A 1 88 ? -9.559 0.724 11.174 1.00 89.56 88 GLU A O 1
ATOM 779 N N . ILE A 1 89 ? -8.575 0.647 9.152 1.00 86.12 89 ILE A N 1
ATOM 780 C CA . ILE A 1 89 ? -7.489 1.572 9.500 1.00 86.12 89 ILE A CA 1
ATOM 781 C C . ILE A 1 89 ? -8.059 2.961 9.817 1.00 86.12 89 ILE A C 1
ATOM 783 O O . ILE A 1 89 ? -7.671 3.571 10.817 1.00 86.12 89 ILE A O 1
ATOM 787 N N . ILE A 1 90 ? -9.000 3.443 9.001 1.00 88.06 90 ILE A N 1
ATOM 788 C CA . ILE A 1 90 ? -9.682 4.726 9.198 1.00 88.06 90 ILE A CA 1
ATOM 789 C C . ILE A 1 90 ? -10.448 4.731 10.527 1.00 88.06 90 ILE A C 1
ATOM 791 O O . ILE A 1 90 ? -10.232 5.621 11.354 1.00 88.06 90 ILE A O 1
ATOM 795 N N . ILE A 1 91 ? -11.286 3.717 10.773 1.00 89.00 91 ILE A N 1
ATOM 796 C CA . ILE A 1 91 ? -12.064 3.586 12.017 1.00 89.00 91 ILE A CA 1
ATOM 797 C C . ILE A 1 91 ? -11.136 3.569 13.237 1.00 89.00 91 ILE A C 1
ATOM 799 O O . ILE A 1 91 ? -11.379 4.275 14.218 1.00 89.00 91 ILE A O 1
ATOM 803 N N . TYR A 1 92 ? -10.040 2.809 13.176 1.00 86.00 92 TYR A N 1
ATOM 804 C CA . TYR A 1 92 ? -9.055 2.767 14.253 1.00 86.00 92 TYR A CA 1
ATOM 805 C C . TYR A 1 92 ? -8.433 4.145 14.522 1.00 86.00 92 TYR A C 1
ATOM 807 O O . TYR A 1 92 ? -8.332 4.559 15.681 1.00 86.00 92 TYR A O 1
ATOM 815 N N . SER A 1 93 ? -8.042 4.870 13.471 1.00 84.94 93 SER A N 1
ATOM 816 C CA . SER A 1 93 ? -7.468 6.214 13.591 1.00 84.94 93 SER A CA 1
ATOM 817 C C . SER A 1 93 ? -8.441 7.218 14.214 1.00 84.94 93 SER A C 1
ATOM 819 O O . SER A 1 93 ? -8.026 8.006 15.068 1.00 84.94 93 SER A O 1
ATOM 821 N N . PHE A 1 94 ? -9.732 7.153 13.871 1.00 85.44 94 PHE A N 1
ATOM 822 C CA . PHE A 1 94 ? -10.770 7.960 14.521 1.00 85.44 94 PHE A CA 1
ATOM 823 C C . PHE A 1 94 ? -10.952 7.594 15.996 1.00 85.44 94 PHE A C 1
ATOM 825 O O . PHE A 1 94 ? -10.911 8.475 16.853 1.00 85.44 94 PHE A O 1
ATOM 832 N N . ASN A 1 95 ? -11.068 6.301 16.312 1.00 85.25 95 ASN A N 1
ATOM 833 C CA . ASN A 1 95 ? -11.255 5.821 17.686 1.00 85.25 95 ASN A CA 1
ATOM 834 C C . ASN A 1 95 ? -10.077 6.173 18.605 1.00 85.25 95 ASN A C 1
ATOM 836 O O . ASN A 1 95 ? -10.255 6.384 19.804 1.00 85.25 95 ASN A O 1
ATOM 840 N N . LYS A 1 96 ? -8.858 6.237 18.059 1.00 82.00 96 LYS A N 1
ATOM 841 C CA . LYS A 1 96 ? -7.653 6.650 18.792 1.00 82.00 96 LYS A CA 1
ATOM 842 C C . LYS A 1 96 ? -7.417 8.158 18.799 1.00 82.00 96 LYS A C 1
ATOM 844 O O . LYS A 1 96 ? -6.494 8.597 19.481 1.00 82.00 96 LYS A O 1
ATOM 849 N N . ASN A 1 97 ? -8.225 8.930 18.071 1.00 80.75 97 ASN A N 1
ATOM 850 C CA . ASN A 1 97 ? -8.006 10.353 17.822 1.00 80.75 97 ASN A CA 1
ATOM 851 C C . ASN A 1 97 ? -6.572 10.646 17.321 1.00 80.75 97 ASN A C 1
ATOM 853 O O . ASN A 1 97 ? -5.958 11.647 17.689 1.00 80.75 97 ASN A O 1
ATOM 857 N N . ASP A 1 98 ? -6.021 9.738 16.506 1.00 77.62 98 ASP A N 1
ATOM 858 C CA . ASP A 1 98 ? -4.670 9.831 15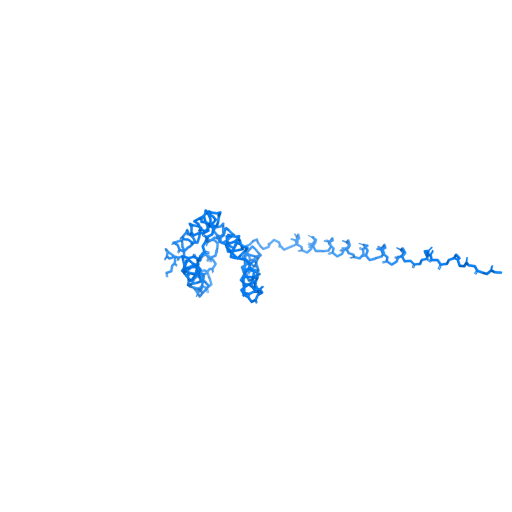.950 1.00 77.62 98 ASP A CA 1
ATOM 859 C C . ASP A 1 98 ? -4.706 9.641 14.428 1.00 77.62 98 ASP A C 1
ATOM 861 O O . ASP A 1 98 ? -4.799 8.528 13.899 1.00 77.62 98 ASP A O 1
ATOM 865 N N . LYS A 1 99 ? -4.608 10.770 13.719 1.00 82.19 99 LYS A N 1
ATOM 866 C CA . LYS A 1 99 ? -4.575 10.831 12.253 1.00 82.19 99 LYS A CA 1
ATOM 867 C C . LYS A 1 99 ? -3.165 10.707 11.668 1.00 82.19 99 LYS A C 1
ATOM 869 O O . LYS A 1 99 ? -3.034 10.619 10.452 1.00 82.19 99 LYS A O 1
ATOM 874 N N . ARG A 1 100 ? -2.102 10.653 12.488 1.00 83.38 100 ARG A N 1
ATOM 875 C CA . ARG A 1 100 ? -0.705 10.640 11.996 1.00 83.38 100 ARG A CA 1
ATOM 876 C C . ARG A 1 100 ? -0.439 9.484 11.045 1.00 83.38 100 ARG A C 1
ATOM 878 O O . ARG A 1 100 ? 0.289 9.636 10.071 1.00 83.38 100 ARG A O 1
ATOM 885 N N . LEU A 1 101 ? -1.030 8.328 11.332 1.00 80.50 101 LEU A N 1
ATOM 886 C CA . LEU A 1 101 ? -0.935 7.154 10.478 1.00 80.50 101 LEU A CA 1
ATOM 887 C C . LEU A 1 101 ? -1.517 7.417 9.085 1.00 80.50 101 LEU A C 1
ATOM 889 O O . LEU A 1 101 ? -0.834 7.172 8.096 1.00 80.50 101 LEU A O 1
ATOM 893 N N . LEU A 1 102 ? -2.750 7.924 9.022 1.00 85.75 102 LEU A N 1
ATOM 894 C CA . LEU A 1 102 ? -3.436 8.241 7.771 1.00 85.75 102 LEU A CA 1
ATOM 895 C C . LEU A 1 102 ? -2.634 9.261 6.958 1.00 85.75 102 LEU A C 1
ATOM 897 O O . LEU A 1 102 ? -2.363 9.036 5.782 1.00 85.75 102 LEU A O 1
ATOM 901 N N . THR A 1 103 ? -2.147 10.319 7.610 1.00 84.81 103 THR A N 1
ATOM 902 C CA . THR A 1 103 ? -1.288 11.326 6.975 1.00 84.81 103 THR A CA 1
ATOM 903 C C . THR A 1 103 ? 0.017 10.724 6.441 1.00 84.81 103 THR A C 1
ATOM 905 O O . THR A 1 103 ? 0.444 11.066 5.341 1.00 84.81 103 THR A O 1
ATOM 908 N N . ASN A 1 104 ? 0.641 9.800 7.179 1.00 84.06 104 ASN A N 1
ATOM 909 C CA . ASN A 1 104 ? 1.866 9.128 6.740 1.00 84.06 104 ASN A CA 1
ATOM 910 C C . ASN A 1 104 ? 1.626 8.216 5.532 1.00 84.06 104 ASN A C 1
ATOM 912 O O . ASN A 1 104 ? 2.421 8.248 4.595 1.00 84.06 104 ASN A O 1
ATOM 916 N N . ILE A 1 105 ? 0.549 7.420 5.542 1.00 86.06 105 ILE A N 1
ATOM 917 C CA . ILE A 1 105 ? 0.172 6.577 4.396 1.00 86.06 105 ILE A CA 1
ATOM 918 C C . ILE A 1 105 ? -0.080 7.468 3.178 1.00 86.06 105 ILE A C 1
ATOM 920 O O . ILE A 1 105 ? 0.440 7.186 2.100 1.00 86.06 105 ILE A O 1
ATOM 924 N N . TYR A 1 106 ? -0.802 8.576 3.369 1.00 89.69 106 TYR A N 1
ATOM 925 C CA . TYR A 1 106 ? -1.129 9.504 2.295 1.00 89.69 106 TYR A CA 1
ATOM 926 C C . TYR A 1 106 ? 0.123 10.117 1.651 1.00 89.69 106 TYR A C 1
ATOM 928 O O . TYR A 1 106 ? 0.341 10.006 0.444 1.00 89.69 106 TYR A O 1
ATOM 936 N N . ALA A 1 107 ? 1.009 10.684 2.474 1.00 87.12 107 ALA A N 1
ATOM 937 C CA . ALA A 1 107 ? 2.256 11.284 2.008 1.00 87.12 107 ALA A CA 1
ATOM 938 C C . ALA A 1 107 ? 3.172 10.264 1.307 1.00 87.12 107 ALA A C 1
ATOM 940 O O . ALA A 1 107 ? 3.742 10.561 0.255 1.00 87.12 107 ALA A O 1
ATOM 941 N N . GLN A 1 108 ? 3.291 9.049 1.854 1.00 85.31 108 GLN A N 1
ATOM 942 C CA . GLN A 1 108 ? 4.094 7.991 1.239 1.00 85.31 108 GLN A CA 1
ATOM 943 C C . GLN A 1 108 ? 3.505 7.518 -0.091 1.00 85.31 108 GLN A C 1
ATOM 945 O O . GLN A 1 108 ? 4.263 7.277 -1.028 1.00 85.31 108 GLN A O 1
ATOM 950 N N . GLY A 1 109 ? 2.181 7.401 -0.211 1.00 88.25 109 GLY A N 1
ATOM 951 C CA . GLY A 1 109 ? 1.543 7.009 -1.469 1.00 88.25 109 GLY A CA 1
ATOM 952 C C . GLY A 1 109 ? 1.800 8.008 -2.589 1.00 88.25 109 GLY A C 1
ATOM 953 O O . GLY A 1 109 ? 2.193 7.602 -3.683 1.00 88.25 109 GLY A O 1
ATOM 954 N N . LEU A 1 110 ? 1.695 9.309 -2.301 1.00 90.50 110 LEU A N 1
ATOM 955 C CA . LEU A 1 110 ? 2.038 10.358 -3.266 1.00 90.50 110 LEU A CA 1
ATOM 956 C C . LEU A 1 110 ? 3.501 10.265 -3.719 1.00 90.50 110 LEU A C 1
ATOM 958 O O . LEU A 1 110 ? 3.778 10.296 -4.921 1.00 90.50 110 LEU A O 1
ATOM 962 N N . GLN A 1 111 ? 4.427 10.080 -2.774 1.00 88.38 111 GLN A N 1
ATOM 963 C CA . GLN A 1 111 ? 5.846 9.917 -3.086 1.00 88.38 111 GLN A CA 1
ATOM 964 C C . GLN A 1 111 ? 6.089 8.699 -3.994 1.00 88.38 111 GLN A C 1
ATOM 966 O O . GLN A 1 111 ? 6.809 8.796 -4.988 1.00 88.38 111 GLN A O 1
ATOM 971 N N . LEU A 1 112 ? 5.461 7.558 -3.699 1.00 88.75 112 LEU A N 1
ATOM 972 C CA . LEU A 1 112 ? 5.616 6.336 -4.493 1.00 88.75 112 LEU A CA 1
ATOM 973 C C . LEU A 1 112 ? 5.052 6.493 -5.912 1.00 88.75 112 LEU A C 1
ATOM 975 O O . LEU A 1 112 ? 5.683 6.037 -6.869 1.00 88.75 112 LEU A O 1
ATOM 979 N N . ILE A 1 113 ? 3.911 7.171 -6.082 1.00 91.25 113 ILE A N 1
ATOM 980 C CA . ILE A 1 113 ? 3.363 7.494 -7.411 1.00 91.25 113 ILE A CA 1
ATOM 981 C C . ILE A 1 113 ? 4.355 8.348 -8.203 1.00 91.25 113 ILE A C 1
ATOM 983 O O .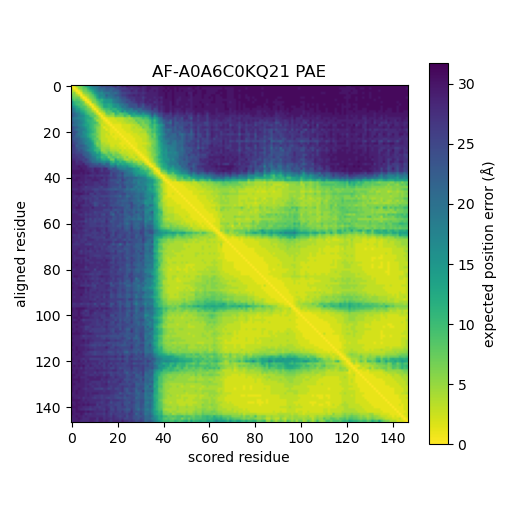 ILE A 1 113 ? 4.608 8.078 -9.384 1.00 91.25 113 ILE A O 1
ATOM 987 N N . GLU A 1 114 ? 4.939 9.365 -7.573 1.00 90.19 114 GLU A N 1
ATOM 988 C CA . GLU A 1 114 ? 5.914 10.244 -8.213 1.00 90.19 114 GLU A CA 1
ATOM 989 C C . GLU A 1 114 ? 7.180 9.477 -8.638 1.00 90.19 114 GLU A C 1
ATOM 991 O O . GLU A 1 114 ? 7.610 9.568 -9.795 1.00 90.19 114 GLU A O 1
ATOM 996 N N . GLU A 1 115 ? 7.738 8.658 -7.742 1.00 86.38 115 GLU A N 1
ATOM 997 C CA . GLU A 1 115 ? 8.909 7.809 -8.000 1.00 86.38 115 GLU A CA 1
ATOM 998 C C . GLU A 1 115 ? 8.663 6.820 -9.148 1.00 86.38 115 GLU A C 1
ATOM 1000 O O . GLU A 1 115 ? 9.482 6.686 -10.071 1.00 86.38 115 GLU A O 1
ATOM 1005 N N . MET A 1 116 ? 7.506 6.152 -9.139 1.00 88.38 116 MET A N 1
ATOM 1006 C CA . MET A 1 116 ? 7.111 5.251 -10.215 1.00 88.38 116 MET A CA 1
ATOM 1007 C C . MET A 1 116 ? 6.905 6.005 -11.522 1.00 88.38 116 MET A C 1
ATOM 1009 O O . MET A 1 116 ? 7.260 5.488 -12.577 1.00 88.38 116 MET A O 1
ATOM 1013 N N . THR A 1 117 ? 6.367 7.223 -11.503 1.00 86.69 117 THR A N 1
ATOM 1014 C CA . THR A 1 117 ? 6.133 8.018 -12.718 1.00 86.69 117 THR A CA 1
ATOM 1015 C C . THR A 1 117 ? 7.442 8.448 -13.378 1.00 86.69 117 THR A C 1
ATOM 1017 O O . THR A 1 117 ? 7.563 8.330 -14.599 1.00 86.69 117 THR A O 1
ATOM 1020 N N . LYS A 1 118 ? 8.439 8.856 -12.584 1.00 84.31 118 LYS A N 1
ATOM 1021 C CA . LYS A 1 118 ? 9.751 9.340 -13.053 1.00 84.31 118 LYS A CA 1
ATOM 1022 C C . LYS A 1 118 ? 10.695 8.240 -13.556 1.00 84.31 118 LYS A C 1
ATOM 1024 O O . LYS A 1 118 ? 11.624 8.523 -14.311 1.00 84.31 118 LYS A O 1
ATOM 1029 N N . SER A 1 119 ? 10.487 6.992 -13.146 1.00 81.94 119 SER A N 1
ATOM 1030 C CA . SER A 1 119 ? 11.390 5.881 -13.471 1.00 81.94 119 SER A CA 1
ATOM 1031 C C . SER A 1 119 ? 11.290 5.432 -14.940 1.00 81.94 119 SER A C 1
ATOM 1033 O O . SER A 1 119 ? 10.203 5.403 -15.524 1.00 81.94 119 SER A O 1
ATOM 1035 N N . ARG A 1 120 ? 12.418 5.028 -15.551 1.00 78.00 120 ARG A N 1
ATOM 1036 C CA . ARG A 1 120 ? 12.429 4.381 -16.881 1.00 78.00 120 ARG A CA 1
ATOM 1037 C C . ARG A 1 120 ? 11.824 2.976 -16.778 1.00 78.00 120 ARG A C 1
ATOM 1039 O O . ARG A 1 120 ? 12.213 2.212 -15.904 1.00 78.00 120 ARG A O 1
ATOM 1046 N N . LYS A 1 121 ? 10.900 2.636 -17.685 1.00 83.12 121 LYS A N 1
ATOM 1047 C CA . LYS A 1 121 ? 10.073 1.413 -17.622 1.00 83.12 121 LYS A CA 1
ATOM 1048 C C . LYS A 1 121 ? 10.204 0.578 -18.886 1.00 83.12 121 LYS A C 1
ATOM 1050 O O . LYS A 1 121 ? 10.174 1.131 -19.990 1.00 83.12 121 LYS A O 1
ATOM 1055 N N . THR A 1 122 ? 10.245 -0.744 -18.738 1.00 84.06 122 THR A N 1
ATOM 1056 C CA . THR A 1 122 ? 10.019 -1.657 -19.866 1.00 84.06 122 THR A CA 1
ATOM 1057 C C . THR A 1 122 ? 8.528 -1.712 -20.227 1.00 84.06 122 THR A C 1
ATOM 1059 O O . THR A 1 122 ? 7.675 -1.170 -19.521 1.00 84.06 122 THR A O 1
ATOM 1062 N N . ARG A 1 123 ? 8.173 -2.362 -21.345 1.00 79.88 123 ARG A N 1
ATOM 1063 C CA . ARG A 1 123 ? 6.762 -2.536 -21.738 1.00 79.88 123 ARG A CA 1
ATOM 1064 C C . ARG A 1 123 ? 5.969 -3.357 -20.711 1.00 79.88 123 ARG A C 1
ATOM 1066 O O . ARG A 1 123 ? 4.807 -3.037 -20.491 1.00 79.88 123 ARG A O 1
ATOM 1073 N N . GLY A 1 124 ? 6.592 -4.363 -20.091 1.00 77.75 124 GLY A N 1
ATOM 1074 C CA . GLY A 1 124 ? 5.973 -5.172 -19.034 1.00 77.75 124 GLY A CA 1
ATOM 1075 C C . GLY A 1 124 ? 5.711 -4.359 -17.766 1.00 77.75 124 GLY A C 1
ATOM 1076 O O . GLY A 1 124 ? 4.605 -4.388 -17.234 1.00 77.75 124 GLY A O 1
ATOM 1077 N N . ASP A 1 125 ? 6.675 -3.530 -17.361 1.00 86.31 125 ASP A N 1
ATOM 1078 C CA . ASP A 1 125 ? 6.554 -2.705 -16.152 1.00 86.31 125 ASP A CA 1
ATOM 1079 C C . ASP A 1 125 ? 5.452 -1.648 -16.254 1.00 86.31 125 ASP A C 1
ATOM 1081 O O . ASP A 1 125 ? 4.872 -1.262 -15.247 1.00 86.31 125 ASP A O 1
ATOM 1085 N N . LYS A 1 126 ? 5.128 -1.168 -17.463 1.00 88.50 126 LYS A N 1
ATOM 1086 C CA . LYS A 1 126 ? 4.077 -0.155 -17.649 1.00 88.50 126 LYS A CA 1
ATOM 1087 C C . LYS A 1 126 ? 2.708 -0.630 -17.164 1.00 88.50 126 LYS A C 1
ATOM 1089 O O . LYS A 1 126 ? 1.985 0.176 -16.590 1.00 88.50 126 LYS A O 1
ATOM 1094 N N . LYS A 1 127 ? 2.363 -1.902 -17.397 1.00 89.12 127 LYS A N 1
ATOM 1095 C CA . LYS A 1 127 ? 1.080 -2.466 -16.957 1.00 89.12 127 LYS A CA 1
ATOM 1096 C C . LYS A 1 127 ? 1.044 -2.596 -15.435 1.00 89.12 127 LYS A C 1
ATOM 1098 O O . LYS A 1 127 ? 0.121 -2.088 -14.815 1.00 89.12 127 LYS A O 1
ATOM 1103 N N . LEU A 1 128 ? 2.088 -3.179 -14.849 1.00 87.44 128 LEU A N 1
ATOM 1104 C CA . LEU A 1 128 ? 2.190 -3.341 -13.399 1.00 87.44 128 LEU A CA 1
ATOM 1105 C C . LEU A 1 128 ? 2.176 -1.988 -12.668 1.00 87.44 128 LEU A C 1
ATOM 1107 O O . LEU A 1 128 ? 1.498 -1.834 -11.662 1.00 87.44 128 LEU A O 1
ATOM 1111 N N . VAL A 1 129 ? 2.883 -0.981 -13.192 1.00 90.94 129 VAL A N 1
ATOM 1112 C CA . VAL A 1 129 ? 2.873 0.379 -12.627 1.00 90.94 129 VAL A CA 1
ATOM 1113 C C . VAL A 1 129 ? 1.488 1.012 -12.706 1.00 90.94 129 VAL A C 1
ATOM 1115 O O . VAL A 1 129 ? 1.114 1.726 -11.784 1.00 90.94 129 VAL A O 1
ATOM 1118 N N . PHE A 1 130 ? 0.744 0.780 -13.788 1.00 90.94 130 PHE A N 1
ATOM 1119 C CA . PHE A 1 130 ? -0.621 1.283 -13.922 1.00 90.94 130 PHE A CA 1
ATOM 1120 C C . PHE A 1 130 ? -1.537 0.669 -12.855 1.00 90.94 130 PHE A C 1
ATOM 1122 O O . PHE A 1 130 ? -2.134 1.402 -12.079 1.00 90.94 130 PHE A O 1
ATOM 1129 N N . GLU A 1 131 ? -1.545 -0.660 -12.735 1.00 90.62 131 GLU A N 1
ATOM 1130 C CA . GLU A 1 131 ? -2.354 -1.369 -11.733 1.00 90.62 131 GLU A CA 1
ATOM 1131 C C . GLU A 1 131 ? -1.960 -0.982 -10.297 1.00 90.62 131 GLU A C 1
ATOM 1133 O O . GLU A 1 131 ? -2.814 -0.751 -9.443 1.00 90.62 131 GLU A O 1
ATOM 1138 N N . CYS A 1 132 ? -0.658 -0.851 -10.033 1.00 92.69 132 CYS A N 1
ATOM 1139 C CA . CYS A 1 132 ? -0.144 -0.405 -8.741 1.00 92.69 132 CYS A CA 1
ATOM 1140 C C . CYS A 1 132 ? -0.588 1.031 -8.422 1.00 92.69 132 CYS A C 1
ATOM 1142 O O . CYS A 1 132 ? -1.029 1.312 -7.309 1.00 92.69 132 CYS A O 1
ATOM 1144 N N . LYS A 1 133 ? -0.527 1.934 -9.408 1.00 93.75 133 LYS A N 1
ATOM 1145 C CA . LYS A 1 133 ? -0.966 3.322 -9.255 1.00 93.75 133 LYS A CA 1
ATOM 1146 C C . LYS A 1 133 ? -2.460 3.405 -8.927 1.00 93.75 133 LYS A C 1
ATOM 1148 O O . LYS A 1 133 ? -2.801 4.096 -7.972 1.00 93.75 133 LYS A O 1
ATOM 1153 N N . ASP A 1 134 ? -3.309 2.673 -9.645 1.00 93.88 134 ASP A N 1
ATOM 1154 C CA . ASP A 1 134 ? -4.759 2.657 -9.405 1.00 93.88 134 ASP A CA 1
ATOM 1155 C C . ASP A 1 134 ? -5.091 2.223 -7.965 1.00 93.88 134 ASP A C 1
ATOM 1157 O O . ASP A 1 134 ? -5.971 2.791 -7.315 1.00 93.88 134 ASP A O 1
ATOM 1161 N N . MET A 1 135 ? -4.362 1.240 -7.425 1.00 92.94 135 MET A N 1
ATOM 1162 C CA . MET A 1 135 ? -4.554 0.801 -6.038 1.00 92.94 135 MET A CA 1
ATOM 1163 C C . MET A 1 135 ? -4.085 1.827 -5.013 1.00 92.94 135 MET A C 1
ATOM 1165 O O . MET A 1 135 ? -4.770 2.026 -4.007 1.00 92.94 135 MET A O 1
ATOM 1169 N N . ILE A 1 136 ? -2.945 2.484 -5.254 1.00 93.44 136 ILE A N 1
ATOM 1170 C CA . ILE A 1 136 ? -2.489 3.573 -4.386 1.00 93.44 136 ILE A CA 1
ATOM 1171 C C . ILE A 1 136 ? -3.538 4.683 -4.384 1.00 93.44 136 ILE A C 1
ATOM 1173 O O . ILE A 1 136 ? -3.991 5.070 -3.313 1.00 93.44 136 ILE A O 1
ATOM 1177 N N . GLU A 1 137 ? -3.978 5.144 -5.555 1.00 94.38 137 GLU A N 1
ATOM 1178 C CA . GLU A 1 137 ? -4.978 6.211 -5.677 1.00 94.38 137 GLU A CA 1
ATOM 1179 C C . GLU A 1 137 ? -6.297 5.849 -4.981 1.00 94.38 137 GLU A C 1
ATOM 1181 O O . GLU A 1 137 ? -6.852 6.681 -4.268 1.00 94.38 137 GLU A O 1
ATOM 1186 N N . TYR A 1 138 ? -6.762 4.599 -5.082 1.00 94.56 138 TYR A N 1
ATOM 1187 C CA . TYR A 1 138 ? -7.938 4.142 -4.336 1.00 94.56 138 TYR A CA 1
ATOM 1188 C C . TYR A 1 138 ? -7.775 4.314 -2.817 1.00 94.56 138 TYR A C 1
ATOM 1190 O O . TYR A 1 138 ? -8.666 4.844 -2.150 1.00 94.56 138 TYR A O 1
ATOM 1198 N N . VAL A 1 139 ? -6.640 3.870 -2.264 1.00 93.25 139 VAL A N 1
ATOM 1199 C CA . VAL A 1 139 ? -6.350 3.991 -0.827 1.00 93.25 139 VAL A CA 1
ATOM 1200 C C . VAL A 1 139 ? -6.230 5.459 -0.423 1.00 93.25 139 VAL A C 1
ATOM 1202 O O . VAL A 1 139 ? -6.775 5.851 0.605 1.00 93.25 139 VAL A O 1
ATOM 1205 N N . LEU A 1 140 ? -5.552 6.276 -1.233 1.00 93.81 140 LEU A N 1
ATOM 1206 C CA . LEU A 1 140 ? -5.376 7.702 -0.970 1.00 93.81 140 LEU A CA 1
ATOM 1207 C C . LEU A 1 140 ? -6.710 8.445 -0.933 1.00 93.81 140 LEU A C 1
ATOM 1209 O O . LEU A 1 140 ? -6.947 9.165 0.030 1.00 93.81 140 LEU A O 1
ATOM 1213 N N . ASN A 1 141 ? -7.593 8.213 -1.907 1.00 94.25 141 ASN A N 1
ATOM 1214 C CA . ASN A 1 141 ? -8.908 8.858 -1.961 1.00 94.25 141 ASN A CA 1
ATOM 1215 C C . ASN A 1 141 ? -9.746 8.517 -0.720 1.00 94.25 141 ASN A C 1
ATOM 1217 O O . ASN A 1 141 ? -10.305 9.399 -0.079 1.00 94.25 141 ASN A O 1
ATOM 1221 N N . LYS A 1 142 ? -9.755 7.239 -0.314 1.00 92.75 142 LYS A N 1
ATOM 1222 C CA . LYS A 1 142 ? -10.437 6.785 0.909 1.00 92.75 142 LYS A CA 1
ATOM 1223 C C . LYS A 1 142 ? -9.911 7.467 2.173 1.00 92.75 142 LYS A C 1
ATOM 1225 O O . LYS A 1 142 ? -10.681 7.783 3.080 1.00 92.75 142 LYS A O 1
ATOM 1230 N N . ILE A 1 143 ? -8.596 7.658 2.247 1.00 90.69 143 ILE A N 1
ATOM 1231 C CA . ILE A 1 143 ? -7.952 8.341 3.368 1.00 90.69 143 ILE A CA 1
ATOM 1232 C C . ILE A 1 143 ? -8.260 9.841 3.345 1.00 90.69 143 ILE A C 1
ATOM 1234 O O . ILE A 1 143 ? -8.547 10.398 4.399 1.00 90.69 143 ILE A O 1
ATOM 1238 N N . GLU A 1 144 ? -8.219 10.481 2.177 1.00 89.88 144 GLU A N 1
ATOM 1239 C CA . GLU A 1 144 ? -8.507 11.908 1.994 1.00 89.88 144 GLU A CA 1
ATOM 1240 C C . GLU A 1 144 ? -9.933 12.261 2.414 1.00 89.88 144 GLU A C 1
ATOM 1242 O O . GLU A 1 144 ? -10.113 13.200 3.183 1.00 89.88 144 GLU A O 1
ATOM 1247 N N . ASP A 1 145 ? -10.916 11.434 2.042 1.00 87.56 145 ASP A N 1
ATOM 1248 C CA . ASP A 1 145 ? -12.312 11.561 2.488 1.00 87.56 145 ASP A CA 1
ATOM 1249 C C . ASP A 1 145 ? -12.468 11.478 4.025 1.00 87.56 145 ASP A C 1
ATOM 1251 O O . ASP A 1 145 ? -13.503 11.854 4.578 1.00 87.56 145 ASP A O 1
ATOM 1255 N N . SER A 1 146 ? -11.448 10.963 4.721 1.00 82.12 146 SER A N 1
ATOM 1256 C CA . SER A 1 146 ? -11.440 10.697 6.165 1.00 82.12 146 SER A CA 1
ATOM 1257 C C . SER A 1 146 ? -10.513 11.622 6.973 1.00 82.12 146 SER A C 1
ATOM 1259 O O . SER A 1 146 ? -10.488 11.541 8.209 1.00 82.12 146 SER A O 1
ATOM 1261 N N . LEU A 1 147 ? -9.718 12.475 6.318 1.00 79.88 147 LEU A N 1
ATOM 1262 C CA . LEU A 1 147 ? -8.810 13.433 6.967 1.00 79.88 147 LEU A CA 1
ATOM 1263 C C . LEU A 1 147 ? -9.527 14.731 7.341 1.00 79.88 147 LEU A C 1
ATOM 1265 O O . LEU A 1 147 ? -9.227 15.208 8.464 1.00 79.88 147 LEU A O 1
#

Mean predicted aligned error: 13.52 Å

Foldseek 3Di:
DDDDPDDDDDPPVVVVVVVVVVVVVVVVVVVVVVVDPPPLPVVVVVLVVLLVVLVVVLVVCVVVVNDPQVSLVSLLVNLVSCLVCLVSVLVVCVVVVHCPVLVVLLVVLVVVLVVLVPDDDDPVVVVSNVSSNVSSVSSNVSSVVRD

Organism: NCBI:txid1070528

Sequence (147 aa):
MQLRSGLIRRDSRNQEEFNERRKYQLEQRLIENSIYEEPETNKIKEIFHKMRHFTYLNQCQQKNNSSFHERVQNIYELYDHLRINVDEIIIYSFNKNDKRLLTNIYAQGLQLIEEMTKSRKTRGDKKLVFECKDMIEYVLNKIEDSL

=== Feature glossary ===
The record interleaves many kinds of information about one protein. Here is each kind framed as the question it answers.

Q: What known structures does this most resemble?
A: Structural nearest neighbors (via Foldseek easy-search vs the PDB). Reported per hit: target PDB id, E-value, and alignment TM-score. A TM-score above ~0.5 is the conventional threshold for 'same fold'.

Q: Where is each backbone atom in 3D?
A: The mmCIF table is the protein's shape written out atom by atom. For each backbone N, Cα, C, and carbonyl O, it records an (x, y, z) coordinate triple in Å plus the residue type, chain letter, and residue number.

Q: What are the backbone torsion angles?
A: The φ/ψ torsion pair specifies the backbone conformation at each residue. φ rotates about the N–Cα bond, ψ about the Cα–C bond. Steric clashes forbid most of the (φ, ψ) plane — the allowed regions (α-helix basin, β-sheet basin, left-handed helix) are the Ramachandran-allowed regions.

Q: Which residues are buried vs exposed?
A: Solvent-accessible surface area (SASA) is the area in Å² traced out by the centre of a 1.4 Å probe sphere (a water molecule) rolled over the protein's van der Waals surface (Shrake–Rupley / Lee–Richards construction). Buried residues have near-zero SASA; fully exposed residues can exceed 200 Å². The total SASA scales roughly with the number of surface residues.

Q: How confident is the AlphaFold model at each residue?
A: pLDDT is the predicted lDDT-Cα score: AlphaFold's confidence that the local environment of each residue (all inter-atomic distances within 15 Å) is correctly placed. It is a per-residue number between 0 and 100, with higher meaning more reliable.

Q: What does the local fold look like, residue by residue?
A: 3Di is Foldseek's structural alphabet. Each residue is assigned one of twenty discrete states based on how its Cα sits relative to its spatial (not sequential) neighbors. Aligning 3Di strings finds structural homologs roughly as well as full 3D superposition, but orders of magnitude faster.

Q: How big and how compact is the whole molecule?
A: Radius of gyration (Rg) is the root-mean-square distance of Cα atoms from their centroid — a single number for overall size and compactness. A globular domain of N residues has Rg ≈ 2.2·N^0.38 Å; an extended or disordered chain has a much larger Rg. The Cα contact count is the number of residue pairs whose Cα atoms are within 8 Å and are more than four positions apart in sequence — a standard proxy for tertiary packing density. The bounding box is the smallest axis-aligned box enclosing all Cα atoms.

Q: Which residues are in helices, strands, or loops?
A: DSSP 8-state secondary structure assigns each residue one of H (α-helix), G (3₁₀-helix), I (π-helix), E (extended β-strand), B (isolated β-bridge), T (hydrogen-bonded turn), S (bend), or '-' (coil). The assignment is computed from backbone hydrogen-bond geometry via the Kabsch–Sander algorithm.

Q: How mobile is each atom in the crystal?
A: Crystallographic B-factors measure how much each atom's electron density is smeared out, in Å². They rise in mobile loops and surface residues and fall in the buried interior. In AlphaFold models this column is repurposed to hold pLDDT instead.

Q: What if only a Cα trace is available?
A: P-SEA three-state annotation labels each residue 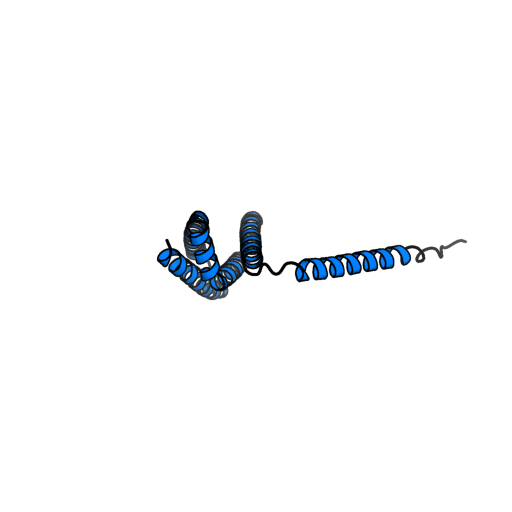as helix, strand, or coil based purely on the geometry of the Cα trace. It serves as a fallback when the full backbone (and thus DSSP) is unavailable.

Q: What family and function is it annotated with?
A: Database cross-references. InterPro integrates a dozen domain/family signature databases into unified entries with residue-range hits. GO terms attach function/process/location labels with evidence codes. CATH codes position the fold in a four-level structural taxonomy. Organism is the NCBI-taxonomy species name.

Q: Are the domains correctly placed relative to each other?
A: Predicted Aligned Error (PAE) is an AlphaFold confidence matrix: entry (i, j) is the expected error in the position of residue j, in ångströms, when the prediction is superimposed on the true structure at residue i. Low PAE within a block of residues means that block is internally rigid and well-predicted; high PAE between two blocks means their relative placement is uncertain even if each block individually is confident.

Q: What do the diagnostic plots show?
A: Three diagnostic plots accompany the record. The Cα contact map visualizes the tertiary structure as a 2D adjacency matrix (8 Å cutoff, sequence-local contacts suppressed). The Ramachandran plot shows the distribution of backbone (φ, ψ) torsions, with points in the α and β basins reflecting secondary structure content. The PAE plot shows AlphaFold's inter-residue confidence as a color matrix.

Q: What is the amino-acid chain?
A: Primary structure: the covalent order of the twenty standard amino acids along the backbone. Two proteins with the same sequence will (almost always) fold to the same structure; two with 30% identity often share a fold but not the details.

Q: What do the rendered images show?
A: The six renders are orthographic views along the three Cartesian axes in both directions. Representation (cartoon, sticks, or surface) and color scheme (sequence-rainbow or by-chain) vary across proteins so the training set covers all the common visualization conventions.